Protein AF-A0A354D3E6-F1 (afdb_monomer)

Mean predicted aligned error: 15.44 Å

pLDDT: mean 72.83, std 20.15, range [29.88, 96.06]

Structure (mmCIF, N/CA/C/O backbone):
data_AF-A0A354D3E6-F1
#
_entry.id   AF-A0A354D3E6-F1
#
loop_
_atom_site.group_PDB
_atom_site.id
_atom_site.type_symbol
_atom_site.label_atom_id
_atom_site.label_alt_id
_atom_site.label_comp_id
_atom_site.label_asym_id
_atom_site.label_entity_id
_atom_site.label_seq_id
_atom_site.pdbx_PDB_ins_code
_atom_site.Cartn_x
_atom_site.Cartn_y
_atom_site.Cartn_z
_atom_site.occupancy
_atom_site.B_iso_or_equiv
_atom_site.auth_seq_id
_atom_site.auth_comp_id
_atom_site.auth_asym_id
_atom_site.auth_atom_id
_atom_site.pdbx_PDB_model_num
ATOM 1 N N . MET A 1 1 ? -82.798 -17.269 -36.165 1.00 40.38 1 MET A N 1
ATOM 2 C CA . MET A 1 1 ? -82.407 -16.986 -34.771 1.00 40.38 1 MET A CA 1
ATOM 3 C C . MET A 1 1 ? -81.317 -15.919 -34.810 1.00 40.38 1 MET A C 1
ATOM 5 O O . MET A 1 1 ? -80.334 -16.142 -35.492 1.00 40.38 1 MET A O 1
ATOM 9 N N . GLN A 1 2 ? -81.579 -14.775 -34.161 1.00 42.50 2 GLN A N 1
ATOM 10 C CA . GLN A 1 2 ? -80.677 -13.668 -33.763 1.00 42.50 2 GLN A CA 1
ATOM 11 C C . GLN A 1 2 ? -79.841 -12.919 -34.840 1.00 42.50 2 GLN A C 1
ATOM 13 O O . GLN A 1 2 ? -78.843 -13.413 -35.344 1.00 42.50 2 GLN A O 1
ATOM 18 N N . ASN A 1 3 ? -80.233 -11.659 -35.091 1.00 29.88 3 ASN A N 1
ATOM 19 C CA . ASN A 1 3 ? -79.395 -10.518 -35.527 1.00 29.88 3 ASN A CA 1
ATOM 20 C C . ASN A 1 3 ? -79.175 -9.591 -34.289 1.00 29.88 3 ASN A C 1
ATOM 22 O O . ASN A 1 3 ? -79.906 -9.765 -33.313 1.00 29.88 3 ASN A O 1
ATOM 26 N N . PRO A 1 4 ? -78.447 -8.453 -34.365 1.00 52.44 4 PRO A N 1
ATOM 27 C CA . PRO A 1 4 ? -77.004 -8.218 -34.558 1.00 52.44 4 PRO A CA 1
ATOM 28 C C . PRO A 1 4 ? -76.412 -7.322 -33.421 1.00 52.44 4 PRO A C 1
ATOM 30 O O . PRO A 1 4 ? -77.171 -6.695 -32.688 1.00 52.44 4 PRO A O 1
ATOM 33 N N . VAL A 1 5 ? -75.083 -7.152 -33.293 1.00 38.34 5 VAL A N 1
ATOM 34 C CA . VAL A 1 5 ? -74.500 -6.039 -32.493 1.00 38.34 5 VAL A CA 1
ATOM 35 C C . VAL A 1 5 ? -73.265 -5.434 -33.178 1.00 38.34 5 VAL A C 1
ATOM 37 O O . VAL A 1 5 ? -72.290 -6.119 -33.474 1.00 38.34 5 VAL A O 1
ATOM 40 N N . LEU A 1 6 ? -73.356 -4.124 -33.436 1.00 34.03 6 LEU A N 1
ATOM 41 C CA . LEU A 1 6 ? -72.307 -3.198 -33.873 1.00 34.03 6 LEU A CA 1
ATOM 42 C C . LEU A 1 6 ? -71.179 -3.069 -32.824 1.00 34.03 6 LEU A C 1
ATOM 44 O O . LEU A 1 6 ? -71.469 -3.154 -31.639 1.00 34.03 6 LEU A O 1
ATOM 48 N N . ASN A 1 7 ? -69.949 -2.694 -33.214 1.00 33.03 7 ASN A N 1
ATOM 49 C CA . ASN A 1 7 ? -69.451 -1.313 -33.019 1.00 33.03 7 ASN A CA 1
ATOM 50 C C . ASN A 1 7 ? -67.963 -1.099 -33.413 1.00 33.03 7 ASN A C 1
ATOM 52 O O . ASN A 1 7 ? -67.058 -1.718 -32.872 1.00 33.03 7 ASN A O 1
ATOM 56 N N . SER A 1 8 ? -67.777 -0.118 -34.304 1.00 35.22 8 SER A N 1
ATOM 57 C CA . SER A 1 8 ? -66.729 0.918 -34.408 1.00 35.22 8 SER A CA 1
ATOM 58 C C . SER A 1 8 ? -65.2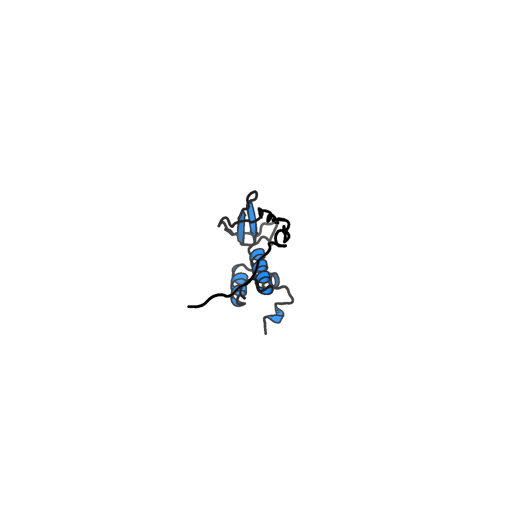17 0.634 -34.435 1.00 35.22 8 SER A C 1
ATOM 60 O O . SER A 1 8 ? -64.584 0.307 -33.441 1.00 35.22 8 SER A O 1
ATOM 62 N N . LYS A 1 9 ? -64.645 1.031 -35.588 1.00 42.66 9 LYS A N 1
ATOM 63 C CA . LYS A 1 9 ? -63.500 1.951 -35.784 1.00 42.66 9 LYS A CA 1
ATOM 64 C C . LYS A 1 9 ? -62.386 1.925 -34.725 1.00 42.66 9 LYS A C 1
ATOM 66 O O . LYS A 1 9 ? -62.543 2.491 -33.648 1.00 42.66 9 LYS A O 1
ATOM 71 N N . LYS A 1 10 ? -61.167 1.590 -35.167 1.00 44.00 10 LYS A N 1
ATOM 72 C CA . LYS A 1 10 ? -59.976 2.328 -34.724 1.00 44.00 10 LYS A CA 1
ATOM 73 C C . LYS A 1 10 ? -59.272 2.947 -35.930 1.00 44.00 10 LYS A C 1
ATOM 75 O O . LYS A 1 10 ? -58.560 2.299 -36.686 1.00 44.00 10 LYS A O 1
ATOM 80 N N . LYS A 1 11 ? -59.618 4.218 -36.123 1.00 39.84 11 LYS A N 1
ATOM 81 C CA . LYS A 1 11 ? -58.980 5.207 -36.987 1.00 39.84 11 LYS A CA 1
ATOM 82 C C . LYS A 1 11 ? -57.522 5.340 -36.528 1.00 39.84 11 LYS A C 1
ATOM 84 O O . LYS A 1 11 ? -57.289 5.472 -35.328 1.00 39.84 11 LYS A O 1
ATOM 89 N N . GLY A 1 12 ? -56.575 5.228 -37.456 1.00 49.59 12 GLY A N 1
ATOM 90 C CA . GLY A 1 12 ? -55.174 5.524 -37.181 1.00 49.59 12 GLY A CA 1
ATOM 91 C C . GLY A 1 12 ? -55.032 6.995 -36.818 1.00 49.59 12 GLY A C 1
ATOM 92 O O . GLY A 1 12 ? -55.515 7.840 -37.562 1.00 49.59 12 GLY A O 1
ATOM 93 N N . ASP A 1 13 ? -54.420 7.274 -35.673 1.00 38.62 13 ASP A N 1
ATOM 94 C CA . ASP A 1 13 ? -53.953 8.604 -35.304 1.00 38.62 13 ASP A CA 1
ATOM 95 C C . ASP A 1 13 ? -52.852 8.490 -34.233 1.00 38.62 13 ASP A C 1
ATOM 97 O O . ASP A 1 13 ? -53.003 7.798 -33.226 1.00 38.62 13 ASP A O 1
ATOM 101 N N . ALA A 1 14 ? -51.766 9.227 -34.485 1.00 46.81 14 ALA A N 1
ATOM 102 C CA . ALA A 1 14 ? -50.868 9.835 -33.499 1.00 46.81 14 ALA A CA 1
ATOM 103 C C . ALA A 1 14 ? -49.975 8.941 -32.60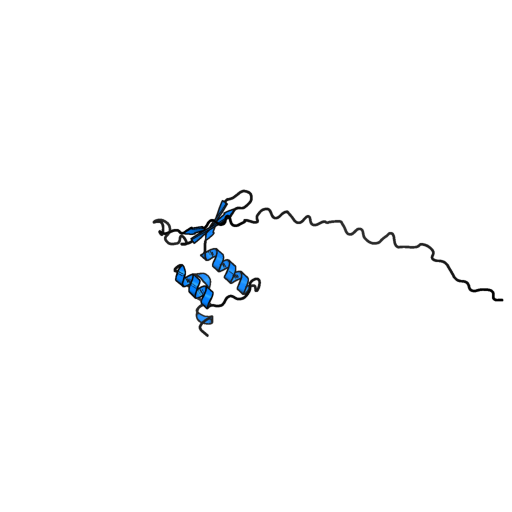5 1.00 46.81 14 ALA A C 1
ATOM 105 O O . ALA A 1 14 ? -49.956 9.126 -31.390 1.00 46.81 14 ALA A O 1
ATOM 106 N N . ALA A 1 15 ? -49.139 8.068 -33.184 1.00 43.03 15 ALA A N 1
ATOM 107 C CA . ALA A 1 15 ? -48.016 7.463 -32.438 1.00 43.03 15 ALA A CA 1
ATOM 108 C C . ALA A 1 15 ? -46.645 7.456 -33.151 1.00 43.03 15 ALA A C 1
ATOM 110 O O . ALA A 1 15 ? -45.655 7.110 -32.519 1.00 43.03 15 ALA A O 1
ATOM 111 N N . ASP A 1 16 ? -46.528 7.946 -34.392 1.00 43.34 16 ASP A N 1
ATOM 112 C CA . ASP A 1 16 ? -45.231 8.064 -35.102 1.00 43.34 16 ASP A CA 1
ATOM 113 C C . ASP A 1 16 ? -44.389 9.289 -34.677 1.00 43.34 16 ASP A C 1
ATOM 115 O O . ASP A 1 16 ? -43.497 9.748 -35.389 1.00 43.34 16 ASP A O 1
ATOM 119 N N . ARG A 1 17 ? -44.665 9.865 -33.503 1.00 51.41 17 ARG A N 1
ATOM 120 C CA . ARG A 1 17 ? -43.915 11.002 -32.949 1.00 51.41 17 ARG A CA 1
ATOM 121 C C . ARG A 1 17 ? -43.645 10.819 -31.464 1.00 51.41 17 ARG A C 1
ATOM 123 O O . ARG A 1 17 ? -44.074 11.642 -30.664 1.00 51.41 17 ARG A O 1
ATOM 130 N N . ILE A 1 18 ? -42.936 9.761 -31.079 1.00 45.66 18 ILE A N 1
ATOM 131 C CA . ILE A 1 18 ? -42.355 9.673 -29.734 1.00 45.66 18 ILE A CA 1
ATOM 132 C C . ILE A 1 18 ? -40.911 9.173 -29.833 1.00 45.66 18 ILE A C 1
ATOM 134 O O . ILE A 1 18 ? -40.654 8.011 -30.117 1.00 45.66 18 ILE A O 1
ATOM 138 N N . LEU A 1 19 ? -40.012 10.125 -29.570 1.00 44.25 19 LEU A N 1
ATOM 139 C CA . LEU A 1 19 ? -38.598 10.006 -29.225 1.00 44.25 19 LEU A CA 1
ATOM 140 C C . LEU A 1 19 ? -37.694 9.266 -30.226 1.00 44.25 19 LEU A C 1
ATOM 142 O O . LEU A 1 19 ? -37.496 8.061 -30.156 1.00 44.25 19 LEU A O 1
ATOM 146 N N . ASN A 1 20 ? -36.965 10.054 -31.018 1.00 45.91 20 ASN A N 1
ATOM 147 C CA . ASN A 1 20 ? -35.524 9.837 -31.091 1.00 45.91 20 ASN A CA 1
ATOM 148 C C . ASN A 1 20 ? -34.956 10.280 -29.729 1.00 45.91 20 ASN A C 1
ATOM 150 O O . ASN A 1 20 ? -34.811 11.491 -29.531 1.00 45.91 20 ASN A O 1
ATOM 154 N N . PRO A 1 21 ? -34.641 9.397 -28.761 1.00 48.81 21 PRO A N 1
ATOM 155 C CA . PRO A 1 21 ? -33.609 9.774 -27.820 1.00 48.81 21 PRO A CA 1
ATOM 156 C C . PRO A 1 21 ? -32.341 9.866 -28.666 1.00 48.81 21 PRO A C 1
ATOM 158 O O . PRO A 1 21 ? -31.974 8.905 -29.346 1.00 48.81 21 PRO A O 1
ATOM 161 N N . SER A 1 22 ? -31.745 11.058 -28.704 1.00 45.88 22 SER A N 1
ATOM 162 C CA . SER A 1 22 ? -30.390 11.265 -29.204 1.00 45.88 22 SER A CA 1
ATOM 163 C C . SER A 1 22 ? -29.562 10.050 -28.808 1.00 45.88 22 SER A C 1
ATOM 165 O O . SER A 1 22 ? -29.427 9.751 -27.620 1.00 45.88 22 SER A O 1
ATOM 167 N N . ALA A 1 23 ? -29.073 9.305 -29.796 1.00 50.88 23 ALA A N 1
ATOM 168 C CA . ALA A 1 23 ? -28.094 8.262 -29.572 1.00 50.88 23 ALA A CA 1
ATOM 169 C C . ALA A 1 23 ? -26.752 8.934 -29.256 1.00 50.88 23 ALA A C 1
ATOM 171 O O . ALA A 1 23 ? -25.753 8.670 -29.920 1.00 50.88 23 ALA A O 1
ATOM 172 N N . ASP A 1 24 ? -26.715 9.761 -28.211 1.00 53.91 24 ASP A N 1
ATOM 173 C CA . ASP A 1 24 ? -25.516 9.986 -27.429 1.00 53.91 24 ASP A CA 1
ATOM 174 C C . ASP A 1 24 ? -25.264 8.689 -26.670 1.00 53.91 24 ASP A C 1
ATOM 176 O O . ASP A 1 24 ? -25.455 8.545 -25.463 1.00 53.91 24 ASP A O 1
ATOM 180 N N . LYS A 1 25 ? -24.829 7.691 -27.446 1.00 55.66 25 LYS A N 1
ATOM 181 C CA . LYS A 1 25 ? -23.942 6.657 -26.959 1.00 55.66 25 LYS A CA 1
ATOM 182 C C . LYS A 1 25 ? -22.767 7.444 -26.404 1.00 55.66 25 LYS A C 1
ATOM 184 O O . LYS A 1 25 ? -21.858 7.790 -27.156 1.00 55.66 25 LYS A O 1
ATOM 189 N N . HIS A 1 26 ? -22.808 7.772 -25.114 1.00 58.97 26 HIS A N 1
ATOM 190 C CA . HIS A 1 26 ? -21.610 8.068 -24.355 1.00 58.97 26 HIS A CA 1
ATOM 191 C C . HIS A 1 26 ? -20.712 6.859 -24.583 1.00 58.97 26 HIS A C 1
ATOM 193 O O . HIS A 1 26 ? -20.866 5.813 -23.958 1.00 58.97 26 HIS A O 1
ATOM 199 N N . LYS A 1 27 ? -19.865 6.963 -25.608 1.00 57.03 27 LYS A N 1
ATOM 200 C CA . LYS A 1 27 ? -18.879 5.969 -25.970 1.00 57.03 27 LYS A CA 1
ATOM 201 C C . LYS A 1 27 ? -17.939 6.010 -24.783 1.00 57.03 27 LYS A C 1
ATOM 203 O O . LYS A 1 27 ? -17.142 6.940 -24.676 1.00 57.03 27 LYS A O 1
ATOM 208 N N . MET A 1 28 ? -18.175 5.114 -23.827 1.00 65.31 28 MET A N 1
ATOM 209 C CA . MET A 1 28 ? -17.357 4.959 -22.637 1.00 65.31 28 MET A CA 1
ATOM 210 C C . MET A 1 28 ? -15.923 4.934 -23.152 1.00 65.31 28 MET A C 1
ATOM 212 O O . MET A 1 28 ? -15.589 4.087 -23.985 1.00 65.31 28 MET A O 1
ATOM 216 N N . LYS A 1 29 ? -15.146 5.975 -22.826 1.00 65.88 29 LYS A N 1
ATOM 217 C CA . LYS A 1 29 ? -13.763 6.055 -23.287 1.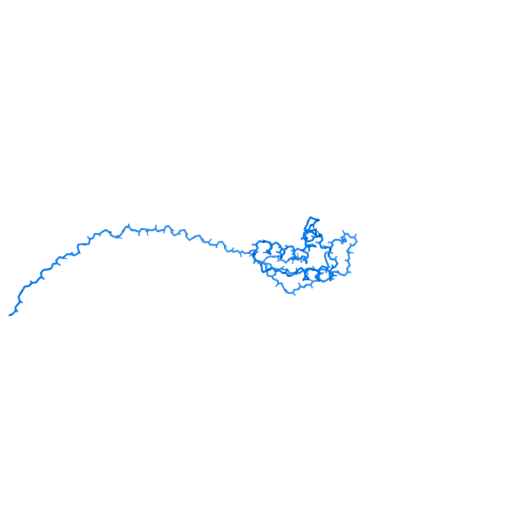00 65.88 29 LYS A CA 1
ATOM 218 C C . LYS A 1 29 ? -13.101 4.781 -22.791 1.00 65.88 29 LYS A C 1
ATOM 220 O O . LYS A 1 29 ? -13.204 4.472 -21.607 1.00 65.88 29 LYS A O 1
ATOM 225 N N . GLU A 1 30 ? -12.516 4.029 -23.713 1.00 68.50 30 GLU A N 1
ATOM 226 C CA . GLU A 1 30 ? -11.764 2.829 -23.379 1.00 68.50 30 GLU A CA 1
ATOM 227 C C . GLU A 1 30 ? -10.711 3.227 -22.338 1.00 68.50 30 GLU A C 1
ATOM 229 O O . GLU A 1 30 ? -9.888 4.113 -22.588 1.00 68.50 30 GLU A O 1
ATOM 234 N N . ILE A 1 31 ? -10.829 2.675 -21.128 1.00 70.00 31 ILE A N 1
ATOM 235 C CA . ILE A 1 31 ? -9.934 2.994 -20.017 1.00 70.00 31 ILE A CA 1
ATOM 236 C C . ILE A 1 31 ? -8.642 2.229 -20.292 1.00 70.00 31 ILE A C 1
ATOM 238 O O . ILE A 1 31 ? -8.548 1.034 -20.033 1.00 70.00 31 ILE A O 1
ATOM 242 N N . ASN A 1 32 ? -7.671 2.910 -20.895 1.00 69.81 32 ASN A N 1
ATOM 243 C CA . ASN A 1 32 ? -6.402 2.313 -21.323 1.00 69.81 32 ASN A CA 1
ATOM 244 C C . ASN A 1 32 ? -5.301 2.380 -20.256 1.00 69.81 32 ASN A C 1
ATOM 246 O O . ASN A 1 32 ? -4.184 1.959 -20.522 1.00 69.81 32 ASN A O 1
ATOM 250 N N . ASN A 1 33 ? -5.613 2.913 -19.075 1.00 75.00 33 ASN A N 1
ATOM 251 C CA . ASN A 1 33 ? -4.677 3.160 -17.978 1.00 75.00 33 ASN A CA 1
ATOM 252 C C . ASN A 1 33 ? -4.896 2.216 -16.781 1.00 75.00 33 ASN A C 1
ATOM 254 O O . ASN A 1 33 ? -4.591 2.580 -15.646 1.00 75.00 33 ASN A O 1
ATOM 258 N N . ILE A 1 34 ? -5.501 1.048 -17.014 1.00 88.50 34 ILE A N 1
ATOM 259 C CA . ILE A 1 34 ? -5.563 -0.017 -16.010 1.00 88.50 34 ILE A CA 1
ATOM 260 C C . ILE A 1 34 ? -4.235 -0.765 -16.089 1.00 88.50 34 ILE A C 1
ATOM 262 O O . ILE A 1 34 ? -3.872 -1.247 -17.160 1.00 88.50 34 ILE A O 1
ATOM 266 N N . ALA A 1 35 ? -3.526 -0.819 -14.966 1.00 90.81 35 ALA A N 1
ATOM 267 C CA . ALA A 1 35 ? -2.315 -1.606 -14.825 1.00 90.81 35 ALA A CA 1
ATOM 268 C C . ALA A 1 35 ? -2.646 -2.943 -14.159 1.00 90.81 35 ALA A C 1
ATOM 270 O O . ALA A 1 35 ? -3.397 -2.985 -13.180 1.00 90.81 35 ALA A O 1
ATOM 271 N N . ASP A 1 36 ? -2.052 -4.013 -14.670 1.00 93.56 36 ASP A N 1
ATOM 272 C CA . ASP A 1 36 ? -2.130 -5.348 -14.098 1.00 93.56 36 ASP A CA 1
ATOM 273 C C . ASP A 1 36 ? -0.883 -5.634 -13.252 1.00 93.56 36 ASP A C 1
ATOM 275 O O . ASP A 1 36 ? 0.185 -5.047 -13.441 1.00 93.56 36 ASP A O 1
ATOM 279 N N . THR A 1 37 ? -0.999 -6.556 -12.295 1.00 92.62 37 THR A N 1
ATOM 280 C CA . THR A 1 37 ? 0.188 -7.075 -11.607 1.00 92.62 37 THR A CA 1
ATOM 281 C C . THR A 1 37 ? 0.959 -8.013 -12.530 1.00 92.62 37 THR A C 1
ATOM 283 O O . THR A 1 37 ? 0.380 -8.903 -13.154 1.00 92.62 37 THR A O 1
ATOM 286 N N . THR A 1 38 ? 2.285 -7.883 -12.558 1.00 95.25 38 THR A N 1
ATOM 287 C CA . THR A 1 38 ? 3.145 -8.839 -13.277 1.00 95.25 38 THR A CA 1
ATOM 288 C C . THR A 1 38 ? 3.418 -10.107 -12.458 1.00 95.25 38 THR A C 1
ATOM 290 O O . THR A 1 38 ? 4.071 -11.038 -12.934 1.00 95.25 38 THR A O 1
ATOM 293 N N . GLY A 1 39 ? 2.964 -10.143 -11.198 1.00 94.50 39 GLY A N 1
ATOM 294 C CA . GLY A 1 39 ? 3.273 -11.186 -10.219 1.00 94.50 39 GLY A CA 1
ATOM 295 C C . GLY A 1 39 ? 4.684 -11.094 -9.628 1.00 94.50 39 GLY A C 1
ATOM 296 O O . GLY A 1 39 ? 5.032 -11.899 -8.762 1.00 94.50 39 GLY A O 1
ATOM 297 N N . ARG A 1 40 ? 5.510 -10.132 -10.061 1.00 95.75 40 ARG A N 1
ATOM 298 C CA . ARG A 1 40 ? 6.850 -9.918 -9.505 1.00 95.75 40 ARG A CA 1
ATOM 299 C C . ARG A 1 40 ? 6.787 -8.998 -8.290 1.00 95.75 40 ARG A C 1
ATOM 301 O O . ARG A 1 40 ? 6.218 -7.910 -8.342 1.00 95.75 40 ARG A O 1
ATOM 308 N N . ALA A 1 41 ? 7.438 -9.424 -7.213 1.00 93.31 41 ALA A N 1
ATOM 309 C CA . ALA A 1 41 ? 7.696 -8.602 -6.041 1.00 93.31 41 ALA A CA 1
ATOM 310 C C . ALA A 1 41 ? 9.191 -8.632 -5.724 1.00 93.31 41 ALA A C 1
ATOM 312 O O . ALA A 1 41 ? 9.825 -9.687 -5.770 1.00 93.31 41 ALA A O 1
ATOM 313 N N . THR A 1 42 ? 9.755 -7.468 -5.417 1.00 90.62 42 THR A N 1
ATOM 314 C CA . THR A 1 42 ? 11.166 -7.324 -5.057 1.00 90.62 42 THR A CA 1
ATOM 315 C C . THR A 1 42 ? 11.271 -6.916 -3.604 1.00 90.62 42 THR A C 1
ATOM 317 O O . THR A 1 42 ? 10.704 -5.901 -3.202 1.00 90.62 42 THR A O 1
ATOM 320 N N . TYR A 1 43 ? 12.022 -7.697 -2.832 1.00 87.56 43 TYR A N 1
ATOM 321 C CA . TYR A 1 43 ? 12.399 -7.328 -1.478 1.00 87.56 43 TYR A CA 1
ATOM 322 C C . TYR A 1 43 ? 13.720 -6.553 -1.509 1.00 87.56 43 TYR A C 1
ATOM 324 O O . TYR A 1 43 ? 14.727 -7.072 -1.998 1.00 87.56 43 TYR A O 1
ATOM 332 N N . GLN A 1 44 ? 13.731 -5.323 -1.002 1.00 78.44 44 GLN A N 1
ATOM 333 C CA . GLN A 1 44 ? 14.946 -4.521 -0.885 1.00 78.44 44 GLN A CA 1
ATOM 334 C C . GLN A 1 44 ? 15.555 -4.708 0.505 1.00 78.44 44 GLN A C 1
ATOM 336 O O . GLN A 1 44 ? 15.035 -4.244 1.512 1.00 78.44 44 GLN A O 1
ATOM 341 N N . SER A 1 45 ? 16.685 -5.415 0.557 1.00 67.19 45 SER A N 1
ATOM 342 C CA . SER A 1 45 ? 17.365 -5.808 1.797 1.00 67.19 45 SER A CA 1
ATOM 343 C C . SER A 1 45 ? 18.282 -4.734 2.394 1.00 67.19 45 SER A C 1
ATOM 345 O O . SER A 1 45 ? 18.839 -4.949 3.469 1.00 67.19 45 SER A O 1
ATOM 347 N N . SER A 1 46 ? 18.450 -3.580 1.739 1.00 58.28 46 SER A N 1
ATOM 348 C CA . SER A 1 46 ? 19.269 -2.481 2.256 1.00 58.28 46 SER A CA 1
ATOM 349 C C . SER A 1 46 ? 18.608 -1.120 2.029 1.00 58.28 46 SER A C 1
ATOM 351 O O . SER A 1 46 ? 18.308 -0.816 0.870 1.00 58.28 46 SER A O 1
ATOM 353 N N . PRO A 1 47 ? 18.494 -0.249 3.052 1.00 57.34 47 PRO A N 1
ATOM 354 C CA . PRO A 1 47 ? 18.312 1.173 2.805 1.00 57.34 47 PRO A CA 1
ATOM 355 C C . PRO A 1 47 ? 19.501 1.642 1.965 1.00 57.34 47 PRO A C 1
ATOM 357 O O . PRO A 1 47 ? 20.663 1.493 2.357 1.00 57.34 47 PRO A O 1
ATOM 360 N N . THR A 1 48 ? 19.247 2.145 0.760 1.00 48.12 48 THR A N 1
ATOM 361 C CA . THR A 1 48 ? 20.339 2.707 -0.040 1.00 48.12 48 THR A CA 1
ATOM 362 C C . THR A 1 48 ? 20.902 3.915 0.712 1.00 48.12 48 THR A C 1
ATOM 364 O O . THR A 1 48 ? 20.157 4.640 1.370 1.00 48.12 48 THR A O 1
ATOM 367 N N . LYS A 1 49 ? 22.212 4.186 0.608 1.00 48.12 49 LYS A N 1
ATOM 368 C CA . LYS A 1 49 ? 22.855 5.361 1.246 1.00 48.12 49 LYS A CA 1
ATOM 369 C C . LYS A 1 49 ? 22.199 6.712 0.892 1.00 48.12 49 LYS A C 1
ATOM 371 O O . LYS A 1 49 ? 22.537 7.716 1.507 1.00 48.12 49 LYS A O 1
ATOM 376 N N . ILE A 1 50 ? 21.307 6.733 -0.100 1.00 52.62 50 ILE A N 1
ATOM 377 C CA . ILE A 1 50 ? 20.587 7.904 -0.609 1.00 52.62 50 ILE A CA 1
ATOM 378 C C . ILE A 1 50 ? 19.100 7.903 -0.211 1.00 52.62 50 ILE A C 1
ATOM 380 O O . ILE A 1 50 ? 18.449 8.931 -0.352 1.00 52.62 50 ILE A O 1
ATOM 384 N N . SER A 1 51 ? 1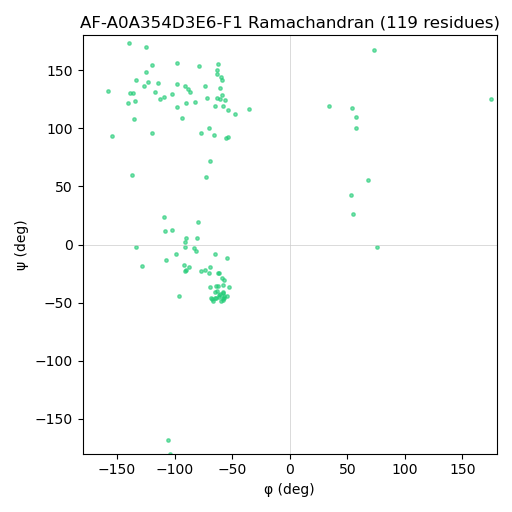8.551 6.786 0.284 1.00 48.47 51 SER A N 1
ATOM 385 C CA . SER A 1 51 ? 17.163 6.716 0.746 1.00 48.47 51 SER A CA 1
ATOM 386 C C . SER A 1 51 ? 16.960 5.606 1.790 1.00 48.47 51 SER A C 1
ATOM 388 O O . SER A 1 51 ? 16.697 4.450 1.443 1.00 48.47 51 SER A O 1
ATOM 390 N N . PRO A 1 52 ? 17.055 5.959 3.085 1.00 54.31 52 PRO A N 1
ATOM 391 C CA . PRO A 1 52 ? 16.595 5.137 4.206 1.00 54.31 52 PRO A CA 1
ATOM 392 C C . PRO A 1 52 ? 15.075 4.921 4.236 1.00 54.31 52 PRO A C 1
ATOM 394 O O . PRO A 1 52 ? 14.603 4.131 5.040 1.00 54.31 52 PRO A O 1
ATOM 397 N N . ALA A 1 53 ? 14.334 5.621 3.370 1.00 57.28 53 ALA A N 1
ATOM 398 C CA . ALA A 1 53 ? 12.880 5.569 3.244 1.00 57.28 53 ALA A CA 1
ATOM 399 C C . ALA A 1 53 ? 12.407 4.734 2.033 1.00 57.28 53 ALA A C 1
ATOM 401 O O . ALA A 1 53 ? 11.246 4.823 1.647 1.00 57.28 53 ALA A O 1
ATOM 402 N N . MET A 1 54 ? 13.298 3.960 1.396 1.00 67.56 54 MET A N 1
ATOM 403 C CA . MET A 1 54 ? 12.883 2.975 0.388 1.00 67.56 54 MET A CA 1
ATOM 404 C C . MET A 1 54 ? 12.197 1.816 1.099 1.00 67.56 54 MET A C 1
ATOM 406 O O . MET A 1 54 ? 12.752 1.228 2.027 1.00 67.56 54 MET A O 1
ATOM 410 N N . GLU A 1 55 ? 10.982 1.513 0.666 1.00 75.00 55 GLU A N 1
ATOM 411 C CA . GLU A 1 55 ? 10.162 0.464 1.247 1.00 75.00 55 GLU A CA 1
ATOM 412 C C . GLU A 1 55 ? 10.818 -0.909 1.073 1.00 75.00 55 GLU A C 1
ATOM 414 O O . GLU A 1 55 ? 11.529 -1.172 0.102 1.00 75.00 55 GLU A O 1
ATOM 419 N N . GLN A 1 56 ? 10.566 -1.822 2.010 1.00 81.00 56 GLN A N 1
ATOM 420 C CA . GLN A 1 56 ? 11.173 -3.153 1.959 1.00 81.00 56 GLN A CA 1
ATOM 421 C C . GLN A 1 56 ? 10.609 -4.015 0.826 1.00 81.00 56 GLN A C 1
ATOM 423 O O . GLN A 1 56 ? 11.285 -4.940 0.383 1.00 81.00 56 GLN A O 1
ATOM 428 N N . LEU A 1 57 ? 9.389 -3.742 0.353 1.00 88.62 57 LEU A N 1
ATOM 429 C CA . LEU A 1 57 ? 8.707 -4.559 -0.644 1.00 88.62 57 LEU A CA 1
ATOM 430 C C . LEU A 1 57 ? 8.079 -3.686 -1.731 1.00 88.62 57 LEU A C 1
ATOM 432 O O . LEU A 1 57 ? 7.246 -2.827 -1.446 1.00 88.62 57 LEU A O 1
ATOM 436 N N . TYR A 1 58 ? 8.463 -3.961 -2.975 1.00 91.75 58 TYR A N 1
ATOM 437 C CA . TYR A 1 58 ? 7.916 -3.327 -4.169 1.00 91.75 58 TYR A CA 1
ATOM 438 C C . TYR A 1 58 ? 7.232 -4.363 -5.051 1.00 91.75 58 TYR A C 1
ATOM 440 O O . TYR A 1 58 ? 7.817 -5.403 -5.362 1.00 91.75 58 TYR A O 1
ATOM 448 N N . PHE A 1 59 ? 6.016 -4.057 -5.484 1.00 94.50 59 PHE A N 1
ATOM 449 C CA . PHE A 1 59 ? 5.235 -4.866 -6.410 1.00 94.50 59 PHE A CA 1
ATOM 450 C C . PHE A 1 59 ? 5.303 -4.235 -7.785 1.00 94.50 59 PHE A C 1
ATOM 452 O O . PHE A 1 59 ? 5.081 -3.036 -7.938 1.00 94.50 59 PHE A O 1
ATOM 459 N N . GLU A 1 60 ? 5.627 -5.035 -8.787 1.00 96.06 60 GLU A N 1
ATOM 460 C CA . GLU A 1 60 ? 5.709 -4.543 -10.147 1.00 96.06 60 GLU A CA 1
ATOM 461 C C . GLU A 1 60 ? 4.344 -4.637 -10.837 1.00 96.06 60 GLU A C 1
ATOM 463 O O . GLU A 1 60 ? 3.624 -5.642 -10.751 1.00 96.06 60 GLU A O 1
ATOM 468 N N . MET A 1 61 ? 3.994 -3.545 -11.500 1.00 95.25 61 MET A N 1
ATOM 469 C CA . MET A 1 61 ? 2.762 -3.365 -12.244 1.00 95.25 61 MET A CA 1
ATOM 470 C C . MET A 1 61 ? 3.100 -2.955 -13.672 1.00 95.25 61 MET A C 1
ATOM 472 O O . MET A 1 61 ? 4.110 -2.294 -13.921 1.00 95.25 61 MET A O 1
ATOM 476 N N . GLU A 1 62 ? 2.252 -3.352 -14.608 1.00 95.25 62 GLU A N 1
ATOM 477 C CA . GLU A 1 62 ? 2.432 -3.080 -16.027 1.00 95.25 62 GLU A CA 1
ATOM 478 C C . GLU A 1 62 ? 1.104 -2.630 -16.635 1.00 95.25 62 GLU A C 1
ATOM 480 O O . GLU A 1 62 ? 0.068 -3.261 -16.425 1.00 95.25 62 GLU A O 1
ATOM 485 N N . ASP A 1 63 ? 1.132 -1.518 -17.366 1.00 91.62 63 ASP A N 1
ATOM 486 C CA . ASP A 1 63 ? 0.061 -1.128 -18.282 1.00 91.62 63 ASP A CA 1
ATOM 487 C C . ASP A 1 63 ? 0.502 -1.367 -19.742 1.00 91.62 63 ASP A C 1
ATOM 489 O O . ASP A 1 63 ? 1.493 -2.043 -20.008 1.00 91.62 63 ASP A O 1
ATOM 493 N N . LYS A 1 64 ? -0.238 -0.844 -20.727 1.00 90.00 64 LYS A N 1
ATOM 494 C CA . LYS A 1 64 ? 0.075 -1.059 -22.153 1.00 90.00 64 LYS A CA 1
ATOM 495 C C . LYS A 1 64 ? 1.435 -0.494 -22.593 1.00 90.00 64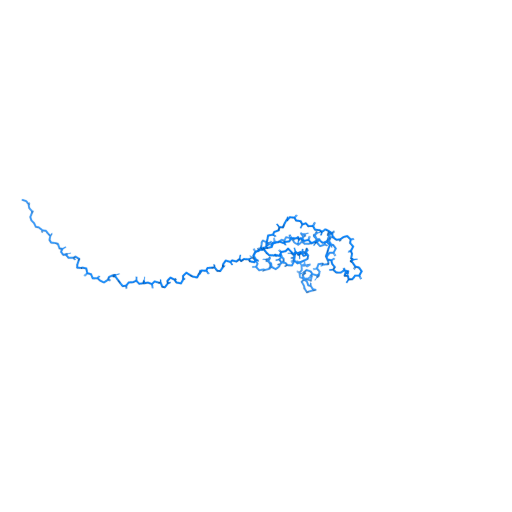 LYS A C 1
ATOM 497 O O . LYS A 1 64 ? 1.956 -0.940 -23.613 1.00 90.00 64 LYS A O 1
ATOM 502 N N . GLU A 1 65 ? 1.966 0.509 -21.897 1.00 91.56 65 GLU A N 1
ATOM 503 C CA . GLU A 1 65 ? 3.138 1.287 -22.322 1.00 91.56 65 GLU A CA 1
ATOM 504 C C . GLU A 1 65 ? 4.240 1.371 -21.252 1.00 91.56 65 GLU A C 1
ATOM 506 O O . GLU A 1 65 ? 5.389 1.667 -21.585 1.00 91.56 65 GLU A O 1
ATOM 511 N N . HIS A 1 66 ? 3.926 1.093 -19.984 1.00 92.06 66 HIS A N 1
ATOM 512 C CA . HIS A 1 66 ? 4.815 1.324 -18.851 1.00 92.06 66 HIS A CA 1
ATOM 513 C C . HIS A 1 66 ? 4.876 0.127 -17.904 1.00 92.06 66 HIS A C 1
ATOM 515 O O . HIS A 1 66 ? 3.860 -0.468 -17.553 1.00 92.06 66 HIS A O 1
ATOM 521 N N . VAL A 1 67 ? 6.082 -0.132 -17.396 1.00 93.50 67 VAL A N 1
ATOM 522 C CA . VAL A 1 67 ? 6.320 -0.979 -16.223 1.00 93.50 67 VAL A CA 1
ATOM 523 C C . VAL A 1 67 ? 6.761 -0.074 -15.082 1.00 93.50 67 VAL A C 1
ATOM 525 O O . VAL A 1 67 ? 7.695 0.717 -15.232 1.00 93.50 67 VAL A O 1
ATOM 528 N N . PHE A 1 68 ? 6.094 -0.180 -13.941 1.00 92.38 68 PHE A N 1
ATOM 529 C CA . PHE A 1 68 ? 6.390 0.608 -12.750 1.00 92.38 68 PHE A CA 1
ATOM 530 C C . PHE A 1 68 ? 6.276 -0.247 -11.489 1.00 92.38 68 PHE A C 1
ATOM 532 O O . PHE A 1 68 ? 5.895 -1.415 -11.530 1.00 92.38 68 PHE A O 1
ATOM 539 N N . GLN A 1 69 ? 6.659 0.326 -10.353 1.00 92.75 69 GLN A N 1
ATOM 540 C CA . GLN A 1 69 ? 6.611 -0.346 -9.062 1.00 92.75 69 GLN A CA 1
ATOM 541 C C . GLN A 1 69 ? 5.771 0.465 -8.084 1.00 92.75 69 GLN A C 1
ATOM 543 O O . GLN A 1 69 ? 5.866 1.690 -8.048 1.00 92.75 69 GLN A O 1
ATOM 548 N N . ILE A 1 70 ? 4.976 -0.234 -7.280 1.00 92.25 70 ILE A N 1
ATOM 549 C CA . ILE A 1 70 ? 4.236 0.325 -6.152 1.00 92.25 70 ILE A CA 1
ATOM 550 C C . ILE A 1 70 ? 4.776 -0.269 -4.853 1.00 92.25 70 ILE A C 1
ATOM 552 O O . ILE A 1 70 ? 5.101 -1.458 -4.782 1.00 92.25 70 ILE A O 1
ATOM 556 N N . GLY A 1 71 ? 4.911 0.572 -3.836 1.00 91.00 71 GLY A N 1
ATOM 557 C CA . GLY A 1 71 ? 5.354 0.161 -2.515 1.00 91.00 71 GLY A CA 1
ATOM 558 C C . GLY A 1 71 ? 4.243 -0.499 -1.693 1.00 91.00 71 GLY A C 1
ATOM 559 O O . GLY A 1 71 ? 3.053 -0.234 -1.886 1.00 91.00 71 GLY A O 1
ATOM 560 N N . LEU A 1 72 ? 4.633 -1.368 -0.761 1.00 90.25 72 LEU A N 1
ATOM 561 C CA . LEU A 1 72 ? 3.736 -1.963 0.226 1.00 90.25 72 LEU A CA 1
ATOM 562 C C . LEU A 1 72 ? 2.960 -0.917 1.039 1.00 90.25 72 LEU A C 1
ATOM 564 O O . LEU A 1 72 ? 1.759 -1.087 1.226 1.00 90.25 72 LEU A O 1
ATOM 568 N N . LYS A 1 73 ? 3.604 0.155 1.506 1.00 87.00 73 LYS A N 1
ATOM 569 C CA . LYS A 1 73 ? 2.957 1.222 2.278 1.00 87.00 73 LYS A CA 1
ATOM 570 C C . LYS A 1 73 ? 1.815 1.846 1.484 1.00 87.00 73 LYS A C 1
ATOM 572 O O . LYS A 1 73 ? 0.704 1.918 1.997 1.00 87.00 73 LYS A O 1
ATOM 577 N N . THR A 1 74 ? 2.051 2.193 0.218 1.00 90.25 74 THR A N 1
ATOM 578 C CA . THR A 1 74 ? 1.003 2.738 -0.659 1.00 90.25 74 THR A CA 1
ATOM 579 C C . THR A 1 74 ? -0.178 1.777 -0.800 1.00 90.25 74 THR A C 1
ATOM 581 O O . THR A 1 74 ? -1.330 2.197 -0.735 1.00 90.25 74 THR A O 1
ATOM 584 N N . ILE A 1 75 ? 0.076 0.471 -0.944 1.00 92.19 75 ILE A N 1
ATOM 585 C CA . ILE A 1 75 ? -1.001 -0.530 -0.991 1.00 92.19 75 ILE A CA 1
ATOM 586 C C . ILE A 1 75 ? -1.801 -0.537 0.320 1.00 92.19 75 ILE A C 1
ATOM 588 O O . ILE A 1 75 ? -3.031 -0.589 0.281 1.00 92.19 75 ILE A O 1
ATOM 592 N N . LEU A 1 76 ? -1.131 -0.471 1.473 1.00 91.44 76 LEU A N 1
ATOM 593 C CA . LEU A 1 76 ? -1.792 -0.448 2.781 1.00 91.44 76 LEU A CA 1
ATOM 594 C C . LEU A 1 76 ? -2.637 0.816 2.978 1.00 91.44 76 LEU A C 1
ATOM 596 O O . LEU A 1 76 ? -3.766 0.710 3.451 1.00 91.44 76 LEU A O 1
ATOM 600 N N . GLU A 1 77 ? -2.144 1.978 2.553 1.00 88.94 77 GLU A N 1
ATOM 601 C CA . GLU A 1 77 ? -2.901 3.236 2.548 1.00 88.94 77 GLU A CA 1
ATOM 602 C C . GLU A 1 77 ? -4.157 3.129 1.667 1.00 88.94 77 GLU A C 1
ATOM 604 O O . GLU A 1 77 ? -5.242 3.534 2.083 1.00 88.94 77 GLU A O 1
ATOM 609 N N . CYS A 1 78 ? -4.055 2.520 0.478 1.00 92.06 78 CYS A N 1
ATOM 610 C CA . CYS A 1 78 ? -5.216 2.280 -0.384 1.00 92.06 78 CYS A CA 1
ATOM 611 C C . CYS A 1 78 ? -6.252 1.348 0.263 1.00 92.06 78 CYS A C 1
ATOM 613 O O . CYS A 1 78 ? -7.454 1.582 0.125 1.00 92.06 78 CYS A O 1
ATOM 615 N N . ILE A 1 79 ? -5.809 0.297 0.961 1.00 91.56 79 ILE A N 1
ATOM 616 C CA . ILE A 1 79 ? -6.704 -0.620 1.682 1.00 91.56 79 ILE A CA 1
ATOM 617 C C . ILE A 1 79 ? -7.411 0.117 2.824 1.00 91.56 79 ILE A C 1
ATOM 619 O O . ILE A 1 79 ? -8.631 0.004 2.956 1.00 91.56 79 ILE A O 1
ATOM 623 N N . LEU A 1 80 ? -6.668 0.899 3.612 1.00 89.44 80 LEU A N 1
ATOM 624 C CA . LEU A 1 80 ? -7.223 1.690 4.706 1.00 89.44 80 LEU A CA 1
ATOM 625 C C . LEU A 1 80 ? -8.270 2.684 4.191 1.00 89.44 80 LEU A C 1
ATOM 627 O O . LEU A 1 80 ? -9.395 2.706 4.690 1.00 89.44 80 LEU A O 1
ATOM 631 N N . PHE A 1 81 ? -7.933 3.433 3.140 1.00 89.69 81 PHE A N 1
ATOM 632 C CA . PHE A 1 81 ? -8.850 4.363 2.486 1.00 89.69 81 PHE A CA 1
ATOM 633 C C . PHE A 1 81 ? -10.114 3.653 1.978 1.00 89.69 81 PHE A C 1
ATOM 635 O O . PHE A 1 81 ? -11.233 4.095 2.231 1.00 89.69 81 PHE A O 1
ATOM 642 N N . GLY A 1 82 ? -9.962 2.507 1.308 1.00 91.56 82 GLY A N 1
ATOM 643 C CA . GLY A 1 82 ? -11.095 1.723 0.815 1.00 91.56 82 GLY A CA 1
ATOM 644 C C . GLY A 1 82 ? -12.007 1.201 1.931 1.00 91.56 82 GLY A C 1
ATOM 645 O O . GLY A 1 82 ? -13.225 1.161 1.745 1.00 91.56 82 GLY A O 1
ATOM 646 N N . ALA A 1 83 ? -11.451 0.834 3.088 1.00 89.06 83 ALA A N 1
ATOM 647 C CA . ALA A 1 83 ? -12.229 0.446 4.264 1.00 89.06 83 ALA A CA 1
ATOM 648 C C . ALA A 1 83 ? -12.987 1.647 4.862 1.00 89.06 83 ALA A C 1
ATOM 650 O O . ALA A 1 83 ? -14.193 1.557 5.090 1.00 89.06 83 ALA A O 1
ATOM 651 N N . GLN A 1 84 ? -12.325 2.800 5.027 1.00 86.75 84 GLN A N 1
ATOM 652 C CA . GLN A 1 84 ? -12.951 4.039 5.518 1.00 86.75 84 GLN A CA 1
ATOM 653 C C . GLN A 1 84 ? -14.126 4.488 4.628 1.00 86.75 84 GLN A C 1
ATOM 655 O O . GLN A 1 84 ? -15.191 4.852 5.133 1.00 86.75 84 GLN A O 1
ATOM 660 N N . GLU A 1 85 ? -13.977 4.370 3.306 1.00 92.56 85 GLU A N 1
ATOM 661 C CA . GLU A 1 85 ? -15.015 4.678 2.309 1.00 92.56 85 GLU A CA 1
ATOM 662 C C . GLU A 1 85 ? -16.053 3.552 2.116 1.00 92.56 85 GLU A C 1
ATOM 664 O O . GLU A 1 85 ? -16.912 3.623 1.227 1.00 92.56 85 GLU A O 1
ATOM 669 N N . LYS A 1 86 ? -15.991 2.489 2.933 1.00 90.94 86 LYS A N 1
ATOM 670 C CA . LYS A 1 86 ? -16.875 1.308 2.879 1.00 90.94 86 LYS A CA 1
ATOM 671 C C . LYS A 1 86 ? -16.910 0.626 1.504 1.00 90.94 86 LYS A C 1
ATOM 673 O O . LYS A 1 86 ? -17.905 -0.004 1.142 1.00 90.94 86 LYS A O 1
ATOM 678 N N . GLN A 1 87 ? -15.835 0.772 0.729 1.00 94.31 87 GLN 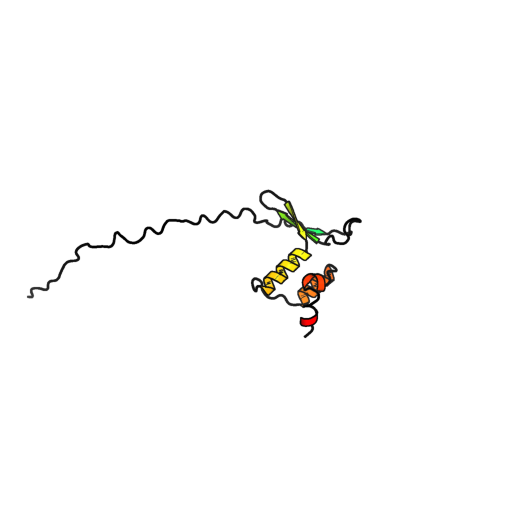A N 1
ATOM 679 C CA . GLN A 1 87 ? -15.625 0.102 -0.559 1.00 94.31 87 GLN A CA 1
ATOM 680 C C . GLN A 1 87 ? -14.966 -1.270 -0.387 1.00 94.31 87 GLN A C 1
ATOM 682 O O . GLN A 1 87 ? -15.046 -2.112 -1.280 1.00 94.31 87 GLN A O 1
ATOM 687 N N . LEU A 1 88 ? -14.329 -1.500 0.764 1.00 89.81 88 LEU A N 1
ATOM 688 C CA . LEU A 1 88 ? -13.745 -2.772 1.169 1.00 89.81 88 LEU A CA 1
ATOM 689 C C . LEU A 1 88 ? -14.398 -3.262 2.471 1.00 89.81 88 LEU A C 1
ATOM 691 O O . LEU A 1 88 ? -14.904 -2.447 3.244 1.00 89.81 88 LEU A O 1
ATOM 695 N N . PRO A 1 89 ? -14.397 -4.580 2.737 1.00 89.88 89 PRO A N 1
ATOM 696 C CA . PRO A 1 89 ? -14.756 -5.101 4.050 1.00 89.88 89 PRO A CA 1
ATOM 697 C C . PRO A 1 89 ? -13.824 -4.553 5.134 1.00 89.88 89 PRO A C 1
ATOM 699 O O . PRO A 1 89 ? -12.618 -4.436 4.905 1.00 89.88 89 PRO A O 1
ATOM 702 N N . ASP A 1 90 ? -14.365 -4.296 6.325 1.00 82.75 90 ASP A N 1
ATOM 703 C CA . ASP A 1 90 ? -13.554 -3.906 7.477 1.00 82.75 90 ASP A CA 1
ATOM 704 C C . ASP A 1 90 ? -12.549 -5.016 7.812 1.00 82.75 90 ASP A C 1
ATOM 706 O O . ASP A 1 90 ? -12.914 -6.179 8.025 1.00 82.75 90 ASP A O 1
ATOM 710 N N . LEU A 1 91 ? -11.269 -4.654 7.865 1.00 85.25 91 LEU A N 1
ATOM 711 C CA . LEU A 1 91 ? -10.207 -5.552 8.298 1.00 85.25 91 LEU A CA 1
ATOM 712 C C . LEU A 1 91 ? -9.993 -5.411 9.812 1.00 85.25 91 LEU A C 1
ATOM 714 O O . LEU A 1 91 ? -9.944 -4.287 10.317 1.00 85.25 91 LEU A O 1
ATOM 718 N N . PRO A 1 92 ? -9.826 -6.519 10.557 1.00 89.19 92 PRO A N 1
ATOM 719 C CA . PRO A 1 92 ? -9.511 -6.455 11.980 1.00 89.19 92 PRO A CA 1
ATOM 720 C C . PRO A 1 92 ? -8.207 -5.693 12.241 1.00 89.19 92 PRO A C 1
ATOM 722 O O . PRO A 1 92 ? -7.222 -5.899 11.532 1.00 89.19 92 PRO A O 1
ATOM 725 N N . LEU A 1 93 ? -8.154 -4.901 13.319 1.00 84.44 93 LEU A N 1
ATOM 726 C CA . LEU A 1 93 ? -6.941 -4.174 13.728 1.00 84.44 93 LEU A CA 1
ATOM 727 C C . LEU A 1 93 ? -5.716 -5.095 13.849 1.00 84.44 93 LEU A C 1
ATOM 729 O O . LEU A 1 93 ? -4.619 -4.725 13.440 1.00 84.44 93 LEU A O 1
ATOM 733 N N . SER A 1 94 ? -5.915 -6.327 14.328 1.00 90.62 94 SER A N 1
ATOM 734 C CA . SER A 1 94 ? -4.849 -7.326 14.457 1.00 90.62 94 SER A CA 1
ATOM 735 C C . SER A 1 94 ? -4.135 -7.629 13.138 1.00 90.62 94 SER A C 1
ATOM 737 O O . SER A 1 94 ? -2.949 -7.941 13.156 1.00 90.62 94 SER A O 1
ATOM 739 N N . TRP A 1 95 ? -4.834 -7.531 12.002 1.00 91.81 95 TRP A N 1
ATOM 740 C CA . TRP A 1 95 ? -4.236 -7.733 10.684 1.00 91.81 95 TRP A CA 1
ATOM 741 C C . TRP A 1 95 ? -3.241 -6.617 10.357 1.00 91.81 95 TRP A C 1
ATOM 743 O O . TRP A 1 95 ? -2.103 -6.901 9.985 1.00 91.81 95 TRP A O 1
ATOM 753 N N . TYR A 1 96 ? -3.632 -5.357 10.578 1.00 87.69 96 TYR A N 1
ATOM 754 C CA . TYR A 1 96 ? -2.736 -4.213 10.400 1.00 87.69 96 TYR A CA 1
ATOM 755 C C . TYR A 1 96 ? -1.535 -4.305 11.340 1.00 87.69 96 TYR A C 1
ATOM 757 O O . TYR A 1 96 ? -0.405 -4.159 10.889 1.00 87.69 96 TYR A O 1
ATOM 765 N N . THR A 1 97 ? -1.752 -4.641 12.617 1.00 87.81 97 THR A N 1
ATOM 766 C CA . THR A 1 97 ? -0.660 -4.836 13.583 1.00 87.81 97 THR A CA 1
ATOM 767 C C . THR A 1 97 ? 0.339 -5.899 13.119 1.00 87.81 97 THR A C 1
ATOM 769 O O . THR A 1 97 ? 1.547 -5.679 13.207 1.00 87.81 97 THR A O 1
ATOM 772 N N . GLU A 1 98 ? -0.135 -7.037 12.603 1.00 92.25 98 GLU A N 1
ATOM 773 C CA . GLU A 1 98 ? 0.736 -8.112 12.117 1.00 92.25 98 GLU A CA 1
ATOM 774 C C . GLU A 1 98 ? 1.572 -7.668 10.910 1.00 92.25 98 GLU A C 1
ATOM 776 O O . GLU A 1 98 ? 2.779 -7.913 10.865 1.00 92.25 98 GLU A O 1
ATOM 781 N N . VAL A 1 99 ? 0.945 -7.003 9.937 1.00 89.56 99 VAL A N 1
ATOM 782 C CA . VAL A 1 99 ? 1.632 -6.524 8.731 1.00 89.56 99 VAL A CA 1
ATOM 783 C C . VAL A 1 99 ? 2.644 -5.434 9.083 1.00 89.56 99 VAL A C 1
ATOM 785 O O . VAL A 1 99 ? 3.807 -5.545 8.700 1.00 89.56 99 VAL A O 1
ATOM 788 N N . CYS A 1 100 ? 2.243 -4.434 9.868 1.00 86.75 100 CYS A N 1
ATOM 789 C CA . CYS A 1 100 ? 3.120 -3.359 10.329 1.00 86.75 100 CYS A CA 1
ATOM 790 C C . CYS A 1 100 ? 4.329 -3.897 11.094 1.00 86.75 100 CYS A C 1
ATOM 792 O O . CYS A 1 100 ? 5.462 -3.532 10.795 1.00 86.75 100 CYS A O 1
ATOM 794 N N . SER A 1 101 ? 4.111 -4.842 12.015 1.00 87.38 101 SER A N 1
ATOM 795 C CA . SER A 1 101 ? 5.202 -5.480 12.754 1.00 87.38 101 SER A CA 1
ATOM 796 C C . SER A 1 101 ? 6.134 -6.290 11.852 1.00 87.38 101 SER A C 1
ATOM 798 O O . SER A 1 101 ? 7.331 -6.341 12.119 1.00 87.38 101 SER A O 1
ATOM 800 N N . ARG A 1 102 ? 5.612 -6.950 10.810 1.00 87.56 102 ARG A N 1
ATOM 801 C CA . ARG A 1 102 ? 6.412 -7.782 9.898 1.00 87.56 102 ARG A CA 1
ATOM 802 C C . ARG A 1 102 ? 7.359 -6.956 9.031 1.00 87.56 102 ARG A C 1
ATOM 804 O O . ARG A 1 102 ? 8.453 -7.429 8.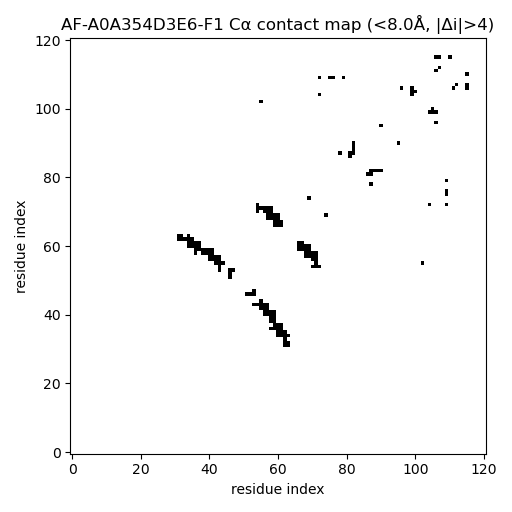739 1.00 87.56 102 ARG A O 1
ATOM 811 N N . TYR A 1 103 ? 6.927 -5.770 8.613 1.00 85.12 103 TYR A N 1
ATOM 812 C CA . TYR A 1 103 ? 7.671 -4.911 7.688 1.00 85.12 103 TYR A CA 1
ATOM 813 C C . TYR A 1 103 ? 8.263 -3.664 8.352 1.00 85.12 103 TYR A C 1
ATOM 815 O O . TYR A 1 103 ? 8.743 -2.781 7.648 1.00 85.12 103 TYR A O 1
ATOM 823 N N . ASP A 1 104 ? 8.256 -3.613 9.688 1.00 85.31 104 ASP A N 1
ATOM 824 C CA . ASP A 1 104 ? 8.780 -2.504 10.495 1.00 85.31 104 ASP A CA 1
ATOM 825 C C . ASP A 1 104 ? 8.186 -1.139 10.092 1.00 85.31 104 ASP A C 1
ATOM 827 O O . ASP A 1 104 ? 8.887 -0.140 9.958 1.00 85.31 104 ASP A O 1
ATOM 831 N N . ILE A 1 105 ? 6.871 -1.120 9.846 1.00 84.06 105 ILE A N 1
ATOM 832 C CA . ILE A 1 105 ? 6.109 0.084 9.495 1.00 84.06 105 ILE A CA 1
ATOM 833 C C . ILE A 1 105 ? 5.441 0.603 10.776 1.00 84.06 105 ILE A C 1
ATOM 835 O O . ILE A 1 105 ? 4.614 -0.111 11.352 1.00 84.06 105 ILE A O 1
ATOM 839 N N . PRO A 1 106 ? 5.746 1.823 11.249 1.00 85.88 106 PRO A N 1
ATOM 840 C CA . PRO A 1 106 ? 5.048 2.405 12.390 1.00 85.88 106 PRO A CA 1
ATOM 841 C C . PRO A 1 106 ? 3.549 2.562 12.098 1.00 85.88 106 PRO A C 1
ATOM 843 O O . PRO A 1 106 ? 3.170 3.072 11.047 1.00 85.88 106 PRO A O 1
ATOM 846 N N . MET A 1 107 ? 2.675 2.185 13.037 1.00 83.31 107 MET A N 1
ATOM 847 C CA . MET A 1 107 ? 1.218 2.338 12.859 1.00 83.31 107 MET A CA 1
ATOM 848 C C . MET A 1 107 ? 0.806 3.794 12.592 1.00 83.31 107 MET A C 1
ATOM 850 O O . MET A 1 107 ? -0.086 4.042 11.782 1.00 83.31 107 MET A O 1
ATOM 854 N N . SER A 1 108 ? 1.499 4.760 13.201 1.00 83.75 108 SER A N 1
ATOM 855 C CA . SER A 1 108 ? 1.284 6.192 12.964 1.00 83.75 108 SER A CA 1
ATOM 856 C C . SER A 1 108 ? 1.550 6.619 11.519 1.00 83.75 108 SER A C 1
ATOM 858 O O . SER A 1 108 ? 0.980 7.608 11.069 1.00 83.75 108 SER A O 1
ATOM 860 N N . GLU A 1 109 ? 2.372 5.882 10.764 1.00 81.94 109 GLU A N 1
ATOM 861 C CA . GLU A 1 109 ? 2.598 6.169 9.347 1.00 81.94 109 GLU A CA 1
ATOM 862 C C . GLU A 1 109 ? 1.415 5.788 8.454 1.00 81.94 109 GLU A C 1
ATOM 864 O O . GLU A 1 109 ? 1.321 6.325 7.354 1.00 81.94 109 GLU A O 1
ATOM 869 N N . LEU A 1 110 ? 0.540 4.879 8.901 1.00 81.62 110 LEU A N 1
ATOM 870 C CA . LEU A 1 110 ? -0.660 4.476 8.162 1.00 81.62 110 LEU A CA 1
ATOM 871 C C . LEU A 1 110 ? -1.905 5.238 8.625 1.00 81.62 110 LEU A C 1
ATOM 873 O O . LEU A 1 110 ? -2.683 5.691 7.794 1.00 81.62 110 LEU A O 1
ATOM 877 N N . PHE A 1 111 ? -2.091 5.383 9.939 1.00 80.00 111 PHE A N 1
ATOM 878 C CA . PHE A 1 111 ? -3.306 5.962 10.532 1.00 80.00 111 PHE A CA 1
ATOM 879 C C . PHE A 1 111 ? -3.151 7.447 10.921 1.00 80.00 111 PHE A C 1
ATOM 881 O O . PHE A 1 111 ? -4.118 8.111 11.287 1.00 80.00 111 PHE A O 1
ATOM 888 N N . GLY A 1 112 ? -1.938 8.001 10.844 1.00 72.69 112 GLY A N 1
ATOM 889 C CA . GLY A 1 112 ? -1.634 9.340 11.351 1.00 72.69 112 GLY A CA 1
ATOM 890 C C . GLY A 1 112 ? -1.577 9.403 12.885 1.00 72.69 112 GLY A C 1
ATOM 891 O O . GLY A 1 112 ? -1.987 8.487 13.595 1.00 72.69 112 GLY A O 1
ATOM 892 N N . GLU A 1 113 ? -1.050 10.507 13.422 1.00 66.00 113 GLU A N 1
ATOM 893 C CA . GLU A 1 113 ? -0.833 10.675 14.871 1.00 66.00 113 GLU A CA 1
ATOM 894 C C . GLU A 1 113 ? -2.142 10.815 15.683 1.00 66.00 113 GLU A C 1
ATOM 896 O O . GLU A 1 113 ? -2.150 10.577 16.890 1.00 66.00 113 GLU A O 1
ATOM 901 N N . GLU A 1 114 ? -3.265 11.171 15.046 1.00 60.88 114 GLU A N 1
ATOM 902 C CA . GLU A 1 114 ? -4.538 11.447 15.737 1.00 60.88 114 GLU A CA 1
ATOM 903 C C . GLU A 1 114 ? -5.472 10.229 15.890 1.00 60.88 114 GLU A C 1
ATOM 905 O O . GLU A 1 114 ? -6.320 10.217 16.791 1.00 60.88 114 GLU A O 1
ATOM 910 N N . GLU A 1 115 ? -5.348 9.196 15.048 1.00 54.69 115 GLU A N 1
ATOM 911 C CA . GLU A 1 115 ? -6.226 8.010 15.094 1.00 54.69 115 GLU A CA 1
ATOM 912 C C . GLU A 1 115 ? -5.704 6.897 16.013 1.00 54.69 115 GLU A C 1
ATOM 914 O O . GLU A 1 115 ? -6.508 6.132 16.551 1.00 54.69 115 GLU A O 1
ATOM 919 N N . ASP A 1 116 ? -4.399 6.873 16.308 1.00 51.50 116 ASP A N 1
ATOM 920 C CA . ASP A 1 116 ? -3.781 5.912 17.241 1.00 51.50 116 ASP A CA 1
ATOM 921 C C . ASP A 1 116 ? -4.399 6.001 18.656 1.00 51.50 116 ASP A C 1
ATOM 923 O O . ASP A 1 116 ? -4.539 5.018 19.384 1.00 51.50 116 ASP A O 1
ATOM 927 N N . SER A 1 117 ? -4.895 7.188 19.020 1.00 53.19 117 SER A N 1
ATOM 928 C CA . SER A 1 117 ? -5.585 7.441 20.293 1.00 53.19 117 SER A CA 1
ATOM 929 C C . SER A 1 117 ? -7.031 6.923 20.331 1.00 53.19 117 SER A C 1
ATOM 931 O O . SER A 1 117 ? -7.583 6.722 21.413 1.00 53.19 117 SER A O 1
ATOM 933 N N . ARG A 1 118 ? -7.680 6.732 19.173 1.00 53.53 118 ARG A N 1
ATOM 934 C CA . ARG A 1 118 ? -9.096 6.320 19.082 1.00 53.53 118 ARG A C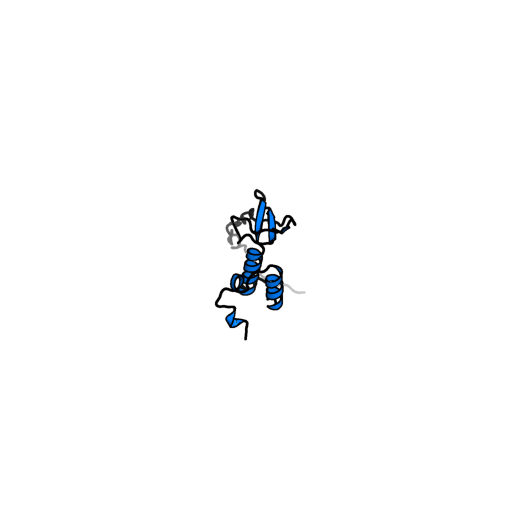A 1
ATOM 935 C C . ARG A 1 118 ? -9.276 4.808 18.993 1.00 53.53 118 ARG A C 1
ATOM 937 O O . ARG A 1 118 ? -10.371 4.332 19.265 1.00 53.53 118 ARG A O 1
ATOM 944 N N . MET A 1 119 ? -8.226 4.065 18.641 1.00 56.00 119 MET A N 1
ATOM 945 C CA . MET A 1 119 ? -8.263 2.599 18.545 1.00 56.00 119 MET A CA 1
ATOM 946 C C . MET A 1 119 ? -7.873 1.879 19.851 1.00 56.00 119 MET A C 1
ATOM 948 O O . MET A 1 119 ? -7.929 0.654 19.905 1.00 56.00 119 MET A O 1
ATOM 952 N N . GLN A 1 120 ? -7.504 2.619 20.907 1.00 51.78 120 GLN A N 1
ATOM 953 C CA . GLN A 1 120 ? -7.197 2.079 22.244 1.00 51.78 120 GLN A CA 1
ATOM 954 C C . GLN A 1 120 ? -8.421 1.988 23.186 1.00 51.78 120 GLN A C 1
ATOM 956 O O . GLN A 1 120 ? -8.248 1.655 24.360 1.00 51.78 120 GLN A O 1
ATOM 961 N N . MET A 1 121 ? -9.637 2.287 22.705 1.00 39.56 121 MET A N 1
ATOM 962 C CA . MET A 1 121 ? -10.891 2.183 23.475 1.00 39.56 121 MET A CA 1
ATOM 963 C C . MET A 1 121 ? -11.731 0.970 23.085 1.00 39.56 121 MET A C 1
ATOM 965 O O . MET A 1 121 ? -11.897 0.734 21.869 1.00 39.56 121 MET A O 1
#

Nearest PDB structures (foldseek):
  9dix-assembly1_F  TM=3.400E-01  e=3.366E+00  Human betaherpesvirus 5
  4ym7-assembly5_EI  TM=1.791E-01  e=9.561E+00  Saccharomyces cerevisiae

Solvent-accessible surface area (backbone atoms only — not comparable to full-atom values): 8045 Å² total; per-residue (Å²): 136,86,86,87,83,89,84,82,85,85,78,90,78,93,71,97,83,73,77,84,70,75,81,74,67,76,70,73,72,80,78,72,81,64,61,44,74,72,81,49,69,48,74,52,94,61,62,46,100,88,37,78,82,59,64,53,40,33,39,36,33,35,41,91,87,49,78,49,73,47,44,52,68,59,54,51,46,52,52,52,51,30,31,76,71,65,75,37,79,83,73,60,67,69,56,56,53,51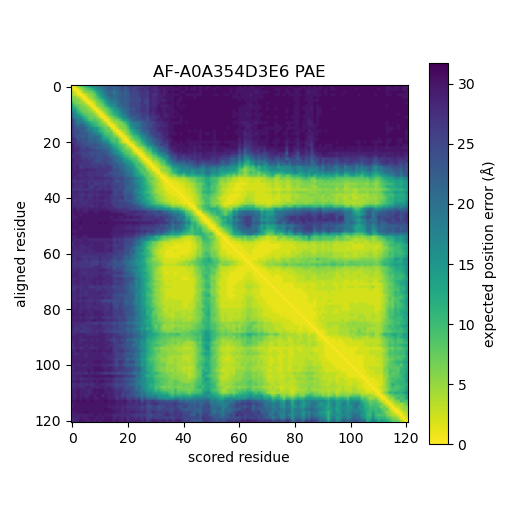,52,26,64,72,69,76,44,61,66,51,80,72,60,35,84,75,46,65,73,64,72,77,112

Sequence (121 aa):
MQNPVLNSKKKGDAADRILNPSADKHKMKEINNIADTTGRATYQSSPTKISPAMEQLYFEMEDKEHVFQIGLKTILECILFGAQEKQLPDLPLSWYTEVCSRYDIPMSELFGEEEDSRMQM

Secondary structure (DSSP, 8-state):
-------------S-S-S---------------PPEEEEEEEE--S-BTTBTT--SEEEEEE-SS-EEEEEHHHHHHHHHHHHHTTSSPPPPHHHHHHHHHHHT--HHHHHHHHHTTTTT-

Radius of gyration: 30.82 Å; Cα contacts (8 Å, |Δi|>4): 93; chains: 1; bounding box: 105×28×61 Å

Foldseek 3Di:
DDDDDDDDDDDDDDDPDDDPPPPPPVVPPPPQPDKDFPPDKDADPDQPPVGPPPFRIWTWIDTPPDIDTDHPLVVLLVQVVCVVVVVDPDDDPVVVVVVCVVRVNDPCSRQNPPCVVVVVD